Protein AF-A0AAW9IUN9-F1 (afdb_monomer_lite)

Foldseek 3Di:
DVVLLVVLLVCLVVVNNVVVDVVVDCVCCPDPSVLSSVLSNQQVVQVVVPVVVRNVVRSCVSVVVCCVCVVVVVVVVVVVVVVCVVVVVD

pLDDT: mean 89.52, std 7.29, range [56.91, 97.25]

Radius of gyration: 17.23 Å; chains: 1; bounding box: 34×25×50 Å

Secondary structure (DSSP, 8-state):
-HHHHHHHHHHHHTT-HHHHHHHHTHHHHSSHHHHHHHHHHHHHHGGGGIIIIIIIHHHHHHHHHHHHHHHHHHHHHHHHHHHHHHTT--

InterPro domains:
  IPR005562 SpoVA [PF03862] (2-80)
  IPR005562 SpoVA [PTHR38450] (2-85)

Structure (mmCIF, N/CA/C/O backbone):
data_AF-A0AAW9IUN9-F1
#
_entry.id   AF-A0AAW9IUN9-F1
#
loop_
_atom_site.group_PDB
_atom_site.id
_atom_site.type_symbol
_atom_site.label_atom_id
_atom_site.label_alt_id
_atom_site.label_comp_id
_atom_site.label_asym_id
_atom_site.label_entity_id
_atom_site.label_seq_id
_atom_site.pdbx_PDB_ins_code
_atom_site.Cartn_x
_atom_site.Cartn_y
_atom_site.Cartn_z
_atom_site.occupancy
_atom_site.B_iso_or_equiv
_atom_site.auth_seq_id
_atom_site.auth_comp_id
_atom_site.auth_asym_id
_atom_site.auth_atom_id
_atom_site.pdbx_PDB_model_num
ATOM 1 N N . SER A 1 1 ? -3.123 -12.875 -3.049 1.00 79.56 1 SER A N 1
ATOM 2 C CA . SER A 1 1 ? -3.248 -11.447 -2.680 1.00 79.56 1 SER A CA 1
ATOM 3 C C . SER A 1 1 ? -4.168 -11.201 -1.492 1.00 79.56 1 SER A C 1
ATOM 5 O O . SER A 1 1 ? -3.738 -10.538 -0.562 1.00 79.56 1 SER A O 1
ATOM 7 N N . VAL A 1 2 ? -5.388 -11.754 -1.461 1.00 89.62 2 VAL A N 1
ATOM 8 C CA . VAL A 1 2 ? -6.355 -11.521 -0.361 1.00 89.62 2 VAL A CA 1
ATOM 9 C C . VAL A 1 2 ? -5.811 -11.907 1.021 1.00 89.62 2 VAL A C 1
ATOM 11 O O . VAL A 1 2 ? -5.955 -11.143 1.964 1.00 89.62 2 VAL A O 1
ATOM 14 N N . VAL A 1 3 ? -5.110 -13.040 1.128 1.00 91.38 3 VAL A N 1
ATOM 15 C CA . VAL A 1 3 ? -4.499 -13.502 2.390 1.00 91.38 3 VAL A CA 1
ATOM 16 C C . VAL A 1 3 ? -3.491 -12.486 2.949 1.00 91.38 3 VAL A C 1
ATOM 18 O O . VAL A 1 3 ? -3.497 -12.202 4.140 1.00 91.38 3 VAL A O 1
ATOM 21 N N . LEU A 1 4 ? -2.670 -11.882 2.084 1.00 88.81 4 LEU A N 1
ATOM 22 C CA . LEU A 1 4 ? -1.690 -10.863 2.477 1.00 88.81 4 LEU A CA 1
ATOM 23 C C . LEU A 1 4 ? -2.368 -9.573 2.952 1.00 88.81 4 LEU A C 1
ATOM 25 O O . LEU A 1 4 ? -1.945 -8.996 3.946 1.00 88.81 4 LEU A O 1
ATOM 29 N N . ILE A 1 5 ? -3.436 -9.147 2.269 1.00 92.00 5 ILE A N 1
ATOM 30 C CA . ILE A 1 5 ? -4.242 -7.985 2.674 1.00 92.00 5 ILE A CA 1
ATOM 31 C C . ILE A 1 5 ? -4.881 -8.231 4.042 1.00 92.00 5 ILE A C 1
ATOM 33 O O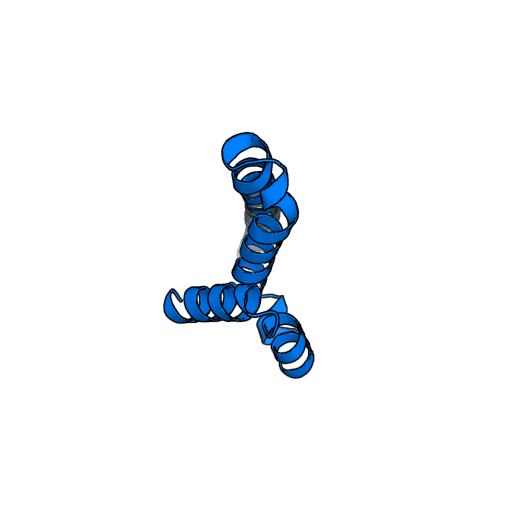 . ILE A 1 5 ? -4.848 -7.353 4.899 1.00 92.00 5 ILE A O 1
ATOM 37 N N . PHE A 1 6 ? -5.425 -9.431 4.253 1.00 92.88 6 PHE A N 1
ATOM 38 C CA . PHE A 1 6 ? -6.039 -9.811 5.519 1.00 92.88 6 PHE A CA 1
ATOM 39 C C . PHE A 1 6 ? -5.035 -9.763 6.673 1.00 92.88 6 PHE A C 1
ATOM 41 O O . PHE A 1 6 ? -5.302 -9.110 7.677 1.00 92.88 6 PHE A O 1
ATOM 48 N N . PHE A 1 7 ? -3.865 -10.395 6.524 1.00 92.00 7 PHE A N 1
ATOM 49 C CA . PHE A 1 7 ? -2.837 -10.364 7.566 1.00 92.00 7 PHE A CA 1
ATOM 50 C C . PHE A 1 7 ? -2.276 -8.965 7.798 1.00 92.00 7 PHE A C 1
ATOM 52 O O . PHE A 1 7 ? -2.033 -8.612 8.946 1.00 92.00 7 PHE A O 1
ATOM 59 N N . ALA A 1 8 ? -2.118 -8.161 6.743 1.00 91.00 8 ALA A N 1
ATOM 60 C CA . ALA A 1 8 ? -1.717 -6.770 6.890 1.00 91.00 8 ALA A CA 1
ATOM 61 C C . ALA A 1 8 ? -2.721 -6.015 7.768 1.00 91.00 8 ALA A C 1
ATOM 63 O O . ALA A 1 8 ? -2.350 -5.568 8.844 1.00 91.00 8 ALA A O 1
ATOM 64 N N . ALA A 1 9 ? -4.002 -5.993 7.387 1.00 92.56 9 ALA A N 1
ATOM 65 C CA . ALA A 1 9 ? -5.043 -5.302 8.145 1.00 92.56 9 ALA A CA 1
ATOM 66 C C . ALA A 1 9 ? -5.208 -5.840 9.581 1.00 92.56 9 ALA A C 1
ATOM 68 O O . ALA A 1 9 ? -5.415 -5.060 10.511 1.00 92.56 9 ALA A O 1
ATOM 69 N N . LEU A 1 10 ? -5.084 -7.159 9.781 1.00 94.19 10 LEU A N 1
ATOM 70 C CA . LEU A 1 10 ? -5.138 -7.782 11.105 1.00 94.19 10 LEU A CA 1
ATOM 71 C C . LEU A 1 10 ? -3.978 -7.309 11.988 1.00 94.19 10 LEU A C 1
ATOM 73 O O . LEU A 1 10 ? -4.200 -6.862 13.110 1.00 94.19 10 LEU A O 1
ATOM 77 N N . PHE A 1 11 ? -2.746 -7.381 11.488 1.00 92.94 11 PHE A N 1
ATOM 78 C CA . PHE A 1 11 ? -1.563 -6.952 12.232 1.00 92.94 11 PHE A CA 1
ATOM 79 C C . PHE A 1 11 ? -1.517 -5.437 12.445 1.00 92.94 11 PHE A C 1
ATOM 81 O O . PHE A 1 11 ? -0.974 -4.997 13.459 1.00 92.94 11 PHE A O 1
ATOM 88 N N . THR A 1 12 ? -2.116 -4.646 11.550 1.00 93.69 12 THR A N 1
ATOM 89 C CA . THR A 1 12 ? -2.316 -3.204 11.743 1.00 93.69 12 THR A CA 1
ATOM 90 C C . THR A 1 12 ? -3.261 -2.947 12.908 1.00 93.69 12 THR A C 1
ATOM 92 O O . THR A 1 12 ? -2.931 -2.186 13.811 1.00 93.69 12 THR A O 1
ATOM 95 N N . GLY A 1 13 ? -4.405 -3.639 12.944 1.00 91.50 13 GLY A N 1
ATOM 96 C CA . GLY A 1 13 ? -5.359 -3.540 14.051 1.00 91.50 13 GLY A CA 1
ATOM 97 C C . GLY A 1 13 ? -4.793 -4.010 15.394 1.00 91.50 13 GLY A C 1
ATOM 98 O O . GLY A 1 13 ? -5.180 -3.490 16.436 1.00 91.50 13 GLY A O 1
ATOM 99 N N . LEU A 1 14 ? -3.854 -4.960 15.370 1.00 92.38 14 LEU A N 1
ATOM 100 C CA . LEU A 1 14 ? -3.126 -5.437 16.551 1.00 92.38 14 LEU A CA 1
ATOM 101 C C . LEU A 1 14 ? -1.919 -4.557 16.932 1.00 92.38 14 LEU A C 1
ATOM 103 O O . LEU A 1 14 ? -1.279 -4.830 17.943 1.00 92.38 14 LEU A O 1
ATOM 107 N N . GLY A 1 15 ? -1.586 -3.530 16.143 1.00 90.31 15 GLY A N 1
ATOM 108 C CA . GLY A 1 15 ? -0.474 -2.610 16.414 1.00 90.31 15 GLY A CA 1
ATOM 109 C C . GLY A 1 15 ? 0.928 -3.200 16.218 1.00 90.31 15 GLY A C 1
ATOM 110 O O . GLY A 1 15 ? 1.906 -2.605 16.655 1.00 90.31 15 GLY A O 1
ATOM 111 N N . ILE A 1 16 ? 1.052 -4.365 15.573 1.00 90.94 16 ILE A N 1
ATOM 112 C CA . ILE A 1 16 ? 2.343 -5.051 15.363 1.00 90.94 16 ILE A CA 1
ATOM 113 C C . ILE A 1 16 ? 2.855 -4.958 13.923 1.00 90.94 16 ILE A C 1
ATOM 115 O O . ILE A 1 16 ? 4.016 -5.284 13.667 1.00 90.94 16 ILE A O 1
ATOM 119 N N . TYR A 1 17 ? 2.021 -4.504 12.980 1.00 88.19 17 TYR A N 1
ATOM 120 C CA . TYR A 1 17 ? 2.405 -4.412 11.570 1.00 88.19 17 TYR A CA 1
ATOM 121 C C . TYR A 1 17 ? 3.623 -3.515 11.351 1.00 88.19 17 TYR A C 1
ATOM 123 O O . TYR A 1 17 ? 4.514 -3.900 10.602 1.00 88.19 17 TYR A O 1
ATOM 131 N N . ASP A 1 18 ? 3.708 -2.362 12.017 1.00 83.81 18 ASP A N 1
ATOM 132 C CA . ASP A 1 18 ? 4.805 -1.414 11.792 1.00 83.81 18 ASP A CA 1
ATOM 133 C C . ASP A 1 18 ? 6.162 -1.989 12.226 1.00 83.81 18 ASP A C 1
ATOM 135 O O . ASP A 1 18 ? 7.153 -1.838 11.512 1.00 83.81 18 ASP A O 1
ATOM 139 N N . HIS A 1 19 ? 6.202 -2.758 13.321 1.00 85.69 19 HIS A N 1
ATOM 140 C CA . HIS A 1 19 ? 7.406 -3.471 13.762 1.00 85.69 19 HIS A CA 1
ATOM 141 C C . HIS A 1 19 ? 7.813 -4.584 12.790 1.00 85.69 19 HIS A C 1
ATOM 143 O O . HIS A 1 19 ? 8.988 -4.710 12.436 1.00 85.69 19 HIS A O 1
ATOM 149 N N . LEU A 1 20 ? 6.839 -5.368 12.314 1.00 85.19 20 LEU A N 1
ATOM 150 C CA . LEU A 1 20 ? 7.073 -6.394 11.296 1.00 85.19 20 LEU A CA 1
ATOM 151 C C . LEU A 1 20 ? 7.550 -5.768 9.984 1.00 85.19 20 LEU A C 1
ATOM 153 O O . LEU A 1 20 ? 8.456 -6.291 9.339 1.00 85.19 20 LEU A O 1
ATOM 157 N N . SER A 1 21 ? 6.970 -4.629 9.608 1.00 83.94 21 SER A N 1
ATOM 158 C CA . SER A 1 21 ? 7.304 -3.927 8.378 1.00 83.94 21 SER A CA 1
ATOM 159 C C . SER A 1 21 ? 8.679 -3.273 8.443 1.00 83.94 21 SER A C 1
ATOM 161 O O . SER A 1 21 ? 9.386 -3.226 7.440 1.00 83.94 21 SER A O 1
ATOM 163 N N . GLN A 1 22 ? 9.093 -2.793 9.613 1.00 84.75 22 GLN A N 1
ATOM 164 C CA . GLN A 1 22 ? 10.430 -2.245 9.810 1.00 84.75 22 GLN A CA 1
ATOM 165 C C . GLN A 1 22 ? 11.509 -3.330 9.691 1.00 84.75 22 GLN A C 1
ATOM 167 O O . GLN A 1 22 ? 12.579 -3.067 9.147 1.00 84.75 22 GLN A O 1
ATOM 172 N N . TRP A 1 23 ? 11.212 -4.555 10.134 1.00 85.62 23 TRP A N 1
ATOM 173 C CA . TRP A 1 23 ? 12.102 -5.707 9.971 1.00 85.62 23 TRP A CA 1
ATOM 174 C C . TRP A 1 23 ? 12.110 -6.259 8.534 1.00 85.62 23 TRP A C 1
ATOM 176 O O . TRP A 1 23 ? 13.171 -6.573 8.000 1.00 85.62 23 TRP A O 1
ATOM 186 N N . ALA A 1 24 ? 10.945 -6.339 7.883 1.00 83.50 24 ALA A N 1
ATOM 187 C CA . ALA A 1 24 ? 10.802 -6.843 6.513 1.00 83.50 24 ALA A CA 1
ATOM 188 C C . ALA A 1 24 ? 11.228 -5.833 5.421 1.00 83.50 24 ALA A C 1
ATOM 190 O O . ALA A 1 24 ? 11.460 -6.217 4.271 1.00 83.50 24 ALA A O 1
ATOM 191 N N . GLY A 1 25 ? 11.360 -4.549 5.762 1.00 80.00 25 GLY A N 1
ATOM 192 C CA . GLY A 1 25 ? 11.875 -3.498 4.884 1.00 80.00 25 GLY A CA 1
ATOM 193 C C . GLY A 1 25 ? 10.900 -3.055 3.782 1.00 80.00 25 GLY A C 1
ATOM 194 O O . GLY A 1 25 ? 9.679 -3.138 3.911 1.00 80.00 25 GLY A O 1
ATOM 195 N N . CYS A 1 26 ? 11.431 -2.565 2.652 1.00 71.75 26 CYS A N 1
ATOM 196 C CA . CYS A 1 26 ? 10.610 -2.040 1.543 1.00 71.75 26 CYS A CA 1
ATOM 197 C C . CYS A 1 26 ? 9.613 -3.065 0.968 1.00 71.75 26 CYS A C 1
ATOM 199 O O . CYS A 1 26 ? 8.596 -2.676 0.396 1.00 71.75 26 CYS A O 1
ATOM 201 N N . GLY A 1 27 ? 9.873 -4.366 1.137 1.00 72.69 27 GLY A N 1
ATOM 202 C CA . GLY A 1 27 ? 9.019 -5.443 0.635 1.00 72.69 27 GLY A CA 1
ATOM 203 C C . GLY A 1 27 ? 7.668 -5.575 1.342 1.00 72.69 27 GLY A C 1
ATOM 204 O O . GLY A 1 27 ? 6.755 -6.144 0.762 1.00 72.69 27 GLY A O 1
ATOM 205 N N . SER A 1 28 ? 7.497 -5.044 2.553 1.00 71.25 28 SER A N 1
ATOM 206 C CA . SER A 1 28 ? 6.199 -4.989 3.249 1.00 71.25 28 SER A CA 1
ATOM 207 C C . SER A 1 28 ? 5.554 -3.605 3.176 1.00 71.25 28 SER A C 1
ATOM 209 O O . SER A 1 28 ? 4.328 -3.501 3.220 1.00 71.25 28 SER A O 1
ATOM 211 N N . ALA A 1 29 ? 6.364 -2.551 3.036 1.00 68.44 29 ALA A N 1
ATOM 212 C CA . ALA A 1 29 ? 5.913 -1.161 3.015 1.00 68.44 29 ALA A CA 1
ATOM 213 C C . ALA A 1 29 ? 5.407 -0.687 1.639 1.00 68.44 29 ALA A C 1
ATOM 215 O O . ALA A 1 29 ? 4.494 0.130 1.575 1.00 68.44 29 ALA A O 1
ATOM 216 N N . VAL A 1 30 ? 5.984 -1.186 0.541 1.00 72.06 30 VAL A N 1
ATOM 217 C CA . VAL A 1 30 ? 5.692 -0.715 -0.828 1.00 72.06 30 VAL A CA 1
ATOM 218 C C . VAL A 1 30 ? 4.571 -1.489 -1.554 1.00 72.06 30 VAL A C 1
ATOM 220 O O . VAL A 1 30 ? 3.812 -0.856 -2.288 1.00 72.06 30 VAL A O 1
ATOM 223 N N . PRO A 1 31 ? 4.413 -2.822 -1.414 1.00 81.81 31 PRO A N 1
ATOM 224 C CA . PRO A 1 31 ? 3.373 -3.554 -2.142 1.00 81.81 31 PRO A CA 1
ATOM 225 C C . PRO A 1 31 ? 1.991 -3.482 -1.462 1.00 81.81 31 PRO A C 1
ATOM 227 O O . PRO A 1 31 ? 1.767 -2.737 -0.513 1.00 81.81 31 PRO A O 1
ATOM 230 N N . ILE A 1 32 ? 1.038 -4.280 -1.962 1.00 86.25 32 ILE A N 1
ATOM 231 C CA . ILE A 1 32 ? -0.393 -4.300 -1.587 1.00 86.25 32 ILE A CA 1
ATOM 232 C C . ILE A 1 32 ? -0.624 -4.390 -0.059 1.00 86.25 32 ILE A C 1
ATOM 234 O O . ILE A 1 32 ? -1.632 -3.900 0.445 1.00 86.25 32 ILE A O 1
ATOM 238 N N . THR A 1 33 ? 0.309 -4.983 0.690 1.00 90.50 33 THR A N 1
ATOM 239 C CA . THR A 1 33 ? 0.284 -5.053 2.161 1.00 90.50 33 THR A CA 1
ATOM 240 C C . THR A 1 33 ? 0.465 -3.689 2.822 1.00 90.50 33 THR A C 1
ATOM 242 O O . THR A 1 33 ? -0.267 -3.368 3.751 1.00 90.50 33 THR A O 1
ATOM 245 N N . GLY A 1 34 ? 1.379 -2.857 2.313 1.00 89.00 34 GLY A N 1
ATOM 246 C CA . GLY A 1 34 ? 1.592 -1.495 2.802 1.00 89.00 34 GLY A CA 1
ATOM 247 C C . GLY A 1 34 ? 0.373 -0.616 2.548 1.00 89.00 34 GLY A C 1
ATOM 248 O O . GLY A 1 34 ? -0.067 0.099 3.443 1.00 89.00 34 GLY A O 1
ATOM 249 N N . PHE A 1 35 ? -0.255 -0.768 1.377 1.00 90.62 35 PHE A N 1
ATOM 250 C CA . PHE A 1 35 ? -1.533 -0.114 1.091 1.00 90.62 35 PHE A CA 1
ATOM 251 C C . PHE A 1 35 ? -2.637 -0.550 2.066 1.00 90.62 35 PHE A C 1
ATOM 253 O O . PHE A 1 35 ? -3.341 0.295 2.616 1.00 90.62 35 PHE A O 1
ATOM 260 N N . ALA A 1 36 ? -2.765 -1.855 2.325 1.00 92.12 36 ALA A N 1
ATOM 261 C CA . ALA A 1 36 ? -3.731 -2.375 3.291 1.00 92.12 36 ALA A CA 1
ATOM 262 C C . ALA A 1 36 ? -3.483 -1.839 4.713 1.00 92.12 36 ALA A C 1
ATOM 264 O O . ALA A 1 36 ? -4.444 -1.454 5.378 1.00 92.12 36 ALA A O 1
ATOM 265 N N . ASN A 1 37 ? -2.218 -1.742 5.143 1.00 93.06 37 ASN A N 1
ATOM 266 C CA . ASN A 1 37 ? -1.843 -1.122 6.415 1.00 93.06 37 ASN A CA 1
ATOM 267 C C . ASN A 1 37 ? -2.278 0.342 6.469 1.00 93.06 37 ASN A C 1
ATOM 269 O O . ASN A 1 37 ? -2.988 0.720 7.386 1.00 93.06 37 ASN A O 1
ATOM 273 N N . SER A 1 38 ? -1.945 1.160 5.467 1.00 91.62 38 SER A N 1
ATOM 274 C CA . SER A 1 38 ? -2.312 2.582 5.481 1.00 91.62 38 SER A CA 1
ATOM 275 C C . SER A 1 38 ? -3.828 2.810 5.504 1.00 91.62 38 SER A C 1
ATOM 277 O O . SER A 1 38 ? -4.299 3.724 6.178 1.00 91.62 38 SER A O 1
ATOM 279 N N . ILE A 1 39 ? -4.603 1.972 4.809 1.00 94.38 39 ILE A N 1
ATOM 280 C CA . ILE A 1 39 ? -6.071 2.028 4.834 1.00 94.38 39 ILE A CA 1
ATOM 281 C C . ILE A 1 39 ? -6.616 1.617 6.211 1.00 94.38 39 ILE A C 1
ATOM 283 O O . ILE A 1 39 ? -7.488 2.300 6.752 1.00 94.38 39 ILE A O 1
ATOM 287 N N . ALA A 1 40 ? -6.093 0.537 6.797 1.00 94.12 40 ALA A N 1
ATOM 288 C CA . ALA A 1 40 ? -6.485 0.084 8.128 1.00 94.12 40 ALA A CA 1
ATOM 289 C C . ALA A 1 40 ? -6.097 1.105 9.215 1.00 94.12 40 ALA A C 1
ATOM 291 O O . ALA A 1 40 ? -6.942 1.455 10.038 1.00 94.12 40 ALA A O 1
ATOM 292 N N . SER A 1 41 ? -4.889 1.669 9.174 1.00 93.12 41 SER A N 1
ATOM 293 C CA . SER A 1 41 ? -4.440 2.720 10.095 1.00 93.12 41 SER A CA 1
ATOM 294 C C . SER A 1 41 ? -5.321 3.963 10.002 1.00 93.12 41 SER A C 1
ATOM 296 O O . SER A 1 41 ? -5.808 4.431 11.027 1.00 93.12 41 SER A O 1
ATOM 298 N N . ALA A 1 42 ? -5.636 4.435 8.787 1.00 93.38 42 ALA A N 1
ATOM 299 C CA . ALA A 1 42 ? -6.539 5.573 8.595 1.00 93.38 42 ALA A CA 1
ATOM 300 C C . ALA A 1 42 ? -7.935 5.307 9.185 1.00 93.38 42 ALA A C 1
ATOM 302 O O . ALA A 1 42 ? -8.523 6.191 9.807 1.00 93.38 42 ALA A O 1
ATOM 303 N N . SER A 1 43 ? -8.441 4.076 9.041 1.00 94.00 43 SER A N 1
ATOM 304 C CA . SER A 1 43 ? -9.735 3.676 9.603 1.00 94.00 43 SER A CA 1
ATOM 305 C C . SER A 1 43 ? -9.755 3.645 11.135 1.00 94.00 43 SER A C 1
ATOM 307 O O . SER A 1 43 ? -10.790 3.925 11.737 1.00 94.00 43 SER A O 1
ATOM 309 N N . ILE A 1 44 ? -8.624 3.321 11.769 1.00 94.31 44 ILE A N 1
ATOM 310 C CA . ILE A 1 44 ? -8.482 3.280 13.228 1.00 94.31 44 ILE A CA 1
ATOM 311 C C . ILE A 1 44 ? -8.311 4.699 13.776 1.00 94.31 44 ILE A C 1
ATOM 313 O O . ILE A 1 44 ? -8.999 5.074 14.723 1.00 94.31 44 ILE A O 1
ATOM 317 N N . GLU A 1 45 ? -7.439 5.491 13.153 1.00 93.62 45 GLU A N 1
ATOM 318 C CA . GLU A 1 45 ? -7.100 6.854 13.571 1.00 93.62 45 GLU A CA 1
ATOM 319 C C . GLU A 1 45 ? -8.302 7.801 13.476 1.00 93.62 45 GLU A C 1
ATOM 321 O O . GLU A 1 45 ? -8.599 8.524 14.423 1.00 93.62 45 GLU A O 1
ATOM 326 N N . HIS A 1 46 ? -9.068 7.722 12.384 1.00 93.44 46 HIS A N 1
ATOM 327 C CA . HIS A 1 46 ? -10.204 8.617 12.128 1.00 93.44 46 HIS A CA 1
ATOM 328 C C . HIS A 1 46 ? -11.543 7.994 12.560 1.00 93.44 46 HIS A C 1
ATOM 330 O O . HIS A 1 46 ? -12.618 8.433 12.147 1.00 93.44 46 HIS A O 1
ATOM 336 N N . LYS A 1 47 ? -11.518 6.955 13.407 1.00 92.50 47 LYS A N 1
ATOM 337 C CA . LYS A 1 47 ? -12.736 6.310 13.928 1.00 92.50 47 LYS A CA 1
ATOM 338 C C . LYS A 1 47 ? -13.574 7.258 14.791 1.00 92.50 47 LYS A C 1
ATOM 340 O O . LYS A 1 47 ? -14.801 7.167 14.781 1.00 92.50 47 LYS A O 1
ATOM 345 N N . SER A 1 48 ? -12.924 8.153 15.536 1.00 93.00 48 SER A N 1
ATOM 346 C CA . SER A 1 48 ? -13.571 9.156 16.399 1.00 93.00 48 SER A CA 1
ATOM 347 C C . SER A 1 48 ? -14.390 10.184 15.611 1.00 93.00 48 SER A C 1
ATOM 349 O O . SER A 1 48 ? -15.362 10.720 16.135 1.00 93.00 48 SER A O 1
ATOM 351 N N . GLU A 1 49 ? -14.052 10.405 14.342 1.00 91.94 49 GLU A N 1
ATOM 352 C CA . GLU A 1 49 ? -14.746 11.311 13.417 1.00 91.94 49 GLU A CA 1
ATOM 353 C C . GLU A 1 49 ? -16.004 10.673 12.781 1.00 91.94 49 GLU A C 1
ATOM 355 O O . GLU A 1 49 ? -16.707 11.294 11.979 1.00 91.94 49 GLU A O 1
ATOM 360 N N . GLY A 1 50 ? -16.319 9.424 13.144 1.00 93.88 50 GLY A N 1
ATOM 361 C CA . GLY A 1 50 ? -17.482 8.683 12.663 1.00 93.88 50 GLY A CA 1
ATOM 362 C C . GLY A 1 50 ? -17.239 7.924 11.354 1.00 93.88 50 GLY A C 1
ATOM 363 O O . GLY A 1 50 ? -16.223 8.073 10.679 1.00 93.88 50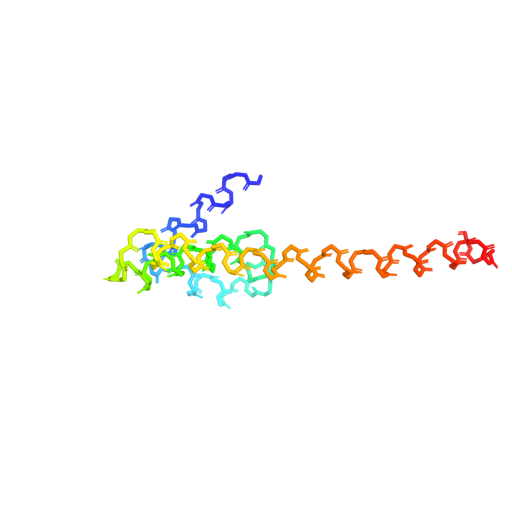 GLY A O 1
ATOM 364 N N . PHE A 1 51 ? -18.192 7.067 10.981 1.00 91.81 51 PHE A N 1
ATOM 365 C CA . PHE A 1 51 ? -17.992 6.112 9.882 1.00 91.81 51 PHE A CA 1
ATOM 366 C C . PHE A 1 51 ? -17.963 6.744 8.487 1.00 91.81 51 PHE A C 1
ATOM 368 O O . PHE A 1 51 ? -17.228 6.274 7.625 1.00 91.81 51 PHE A O 1
ATOM 375 N N . VAL A 1 52 ? -18.763 7.785 8.249 1.00 91.06 52 VAL A N 1
ATOM 376 C CA . VAL A 1 52 ? -18.911 8.378 6.910 1.00 91.06 52 VAL A CA 1
ATOM 377 C C . VAL A 1 52 ? -17.862 9.461 6.674 1.00 91.06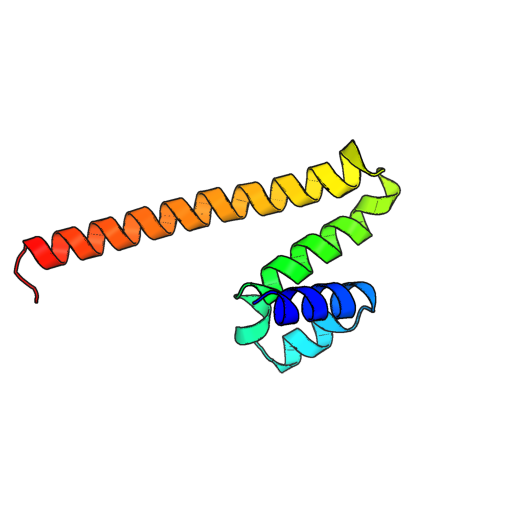 52 VAL A C 1
ATOM 379 O O . VAL A 1 52 ? -17.087 9.370 5.726 1.00 91.06 52 VAL A O 1
ATOM 382 N N . LEU A 1 53 ? -17.821 10.468 7.549 1.00 89.38 53 LEU A N 1
ATOM 383 C CA . LEU A 1 53 ? -16.931 11.621 7.396 1.00 89.38 53 LEU A CA 1
ATOM 384 C C . LEU A 1 53 ? -15.487 11.293 7.799 1.00 89.38 53 LEU A C 1
ATOM 386 O O . LEU A 1 53 ? -14.567 11.702 7.099 1.00 89.38 53 LEU A O 1
ATOM 390 N N . GLY A 1 54 ? -15.304 10.501 8.859 1.00 93.06 54 GLY A N 1
ATOM 391 C CA . GLY A 1 54 ? -13.997 10.056 9.338 1.00 93.06 54 GLY A CA 1
ATOM 392 C C . GLY A 1 54 ? -13.439 8.875 8.557 1.00 93.06 54 GLY A C 1
ATOM 393 O O . GLY A 1 54 ? -12.571 9.023 7.699 1.00 93.06 54 GLY A O 1
ATOM 394 N N . VAL A 1 55 ? -13.952 7.678 8.847 1.00 94.50 55 VAL A N 1
ATOM 395 C CA . VAL A 1 55 ? -13.399 6.410 8.346 1.00 94.50 55 VAL A CA 1
ATOM 396 C C . VAL A 1 55 ? -13.472 6.319 6.820 1.00 94.50 55 VAL A C 1
ATOM 398 O O . VAL A 1 55 ? -12.440 6.242 6.154 1.00 94.50 55 VAL A O 1
ATOM 401 N N . ALA A 1 56 ? -14.676 6.356 6.242 1.00 93.38 56 ALA A N 1
ATOM 402 C CA . ALA A 1 56 ? -14.852 6.181 4.802 1.00 93.38 56 ALA A CA 1
ATOM 403 C C . ALA A 1 56 ? -14.218 7.328 4.001 1.00 93.38 56 ALA A C 1
ATOM 405 O O . ALA A 1 56 ? -13.534 7.070 3.009 1.00 93.38 56 ALA A O 1
ATOM 406 N N . GLY A 1 57 ? -14.391 8.575 4.450 1.00 94.25 57 GLY A N 1
ATOM 407 C CA . GLY A 1 57 ? -13.798 9.754 3.817 1.00 94.25 57 GLY A CA 1
ATOM 408 C C . GLY A 1 57 ? -12.274 9.670 3.716 1.00 94.25 57 GLY A C 1
ATOM 409 O O . GLY A 1 57 ? -11.712 9.831 2.628 1.00 94.25 57 GLY A O 1
ATOM 410 N N . ASN A 1 58 ? -11.594 9.341 4.817 1.00 94.00 58 ASN A N 1
ATOM 411 C CA . ASN A 1 58 ? -10.133 9.266 4.831 1.00 94.00 58 ASN A CA 1
ATOM 412 C C . ASN A 1 58 ? -9.588 8.043 4.087 1.00 94.00 58 ASN A C 1
ATOM 414 O O . ASN A 1 58 ? -8.616 8.178 3.338 1.00 94.00 58 ASN A O 1
ATOM 418 N N . MET A 1 59 ? -10.239 6.880 4.201 1.00 94.00 59 MET A N 1
ATOM 419 C CA . MET A 1 59 ? -9.886 5.701 3.400 1.00 94.00 59 MET A CA 1
ATOM 420 C C . MET A 1 59 ? -10.000 5.996 1.896 1.00 94.00 59 MET A C 1
ATOM 422 O O . MET A 1 59 ? -9.102 5.649 1.127 1.00 94.00 59 MET A O 1
ATOM 426 N N . PHE A 1 60 ? -11.071 6.675 1.469 1.00 93.75 60 PHE A N 1
ATOM 427 C CA . PHE A 1 60 ? -11.293 7.009 0.062 1.00 93.75 60 PHE A CA 1
ATOM 428 C C . PHE A 1 60 ? -10.308 8.062 -0.450 1.00 93.75 60 PHE A C 1
ATOM 430 O O . PHE A 1 60 ? -9.792 7.927 -1.558 1.00 93.75 60 PHE A O 1
ATOM 437 N N . ARG A 1 61 ? -9.985 9.078 0.360 1.00 92.75 61 ARG A N 1
ATOM 438 C CA . ARG A 1 61 ? -8.968 10.085 0.022 1.00 92.75 61 ARG A CA 1
ATOM 439 C C . ARG A 1 61 ? -7.611 9.435 -0.247 1.00 92.75 61 ARG A C 1
ATOM 441 O O . ARG A 1 61 ? -6.961 9.758 -1.242 1.00 92.75 61 ARG A O 1
ATOM 448 N N . LEU A 1 62 ? -7.205 8.504 0.616 1.00 91.56 62 LEU A N 1
ATOM 449 C CA . LEU A 1 6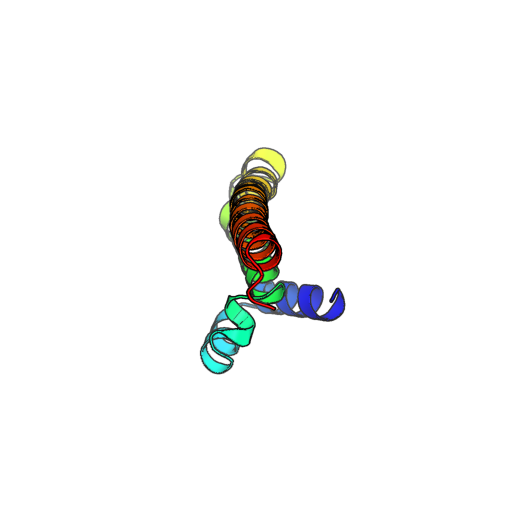2 ? -5.936 7.790 0.483 1.00 91.56 62 LEU A CA 1
ATOM 450 C C . LEU A 1 62 ? -5.927 6.881 -0.758 1.00 91.56 62 LEU A C 1
ATOM 452 O O . LEU A 1 62 ? -4.993 6.928 -1.560 1.00 91.56 62 LEU A O 1
ATOM 456 N N . ALA A 1 63 ? -6.994 6.098 -0.952 1.00 92.19 63 ALA A N 1
ATOM 457 C CA . ALA A 1 63 ? -7.149 5.217 -2.108 1.00 92.19 63 ALA A CA 1
ATOM 458 C C . ALA A 1 63 ? -7.194 5.997 -3.432 1.00 92.19 63 ALA A C 1
ATOM 460 O O . ALA A 1 63 ? -6.536 5.615 -4.399 1.00 92.19 63 ALA A O 1
ATOM 461 N N . GLY A 1 64 ? -7.921 7.116 -3.463 1.00 93.00 64 GLY A N 1
ATOM 462 C CA . GLY A 1 64 ? -8.051 7.978 -4.632 1.00 93.00 64 GLY A CA 1
ATOM 463 C C . GLY A 1 64 ? -6.707 8.538 -5.090 1.00 93.00 64 GLY A C 1
ATOM 464 O O . GLY A 1 64 ? -6.376 8.435 -6.270 1.00 93.00 64 GLY A O 1
ATOM 465 N N . ALA A 1 65 ? -5.894 9.052 -4.161 1.00 91.69 65 ALA A N 1
ATOM 466 C CA . ALA A 1 65 ? -4.554 9.540 -4.485 1.00 91.69 65 ALA A CA 1
ATOM 467 C C . ALA A 1 65 ? -3.688 8.438 -5.120 1.00 91.69 65 ALA A C 1
ATOM 469 O O . ALA A 1 65 ? -3.072 8.650 -6.164 1.00 91.69 65 ALA A O 1
ATOM 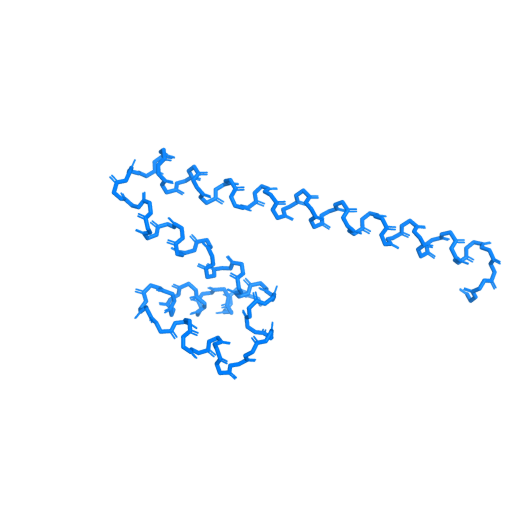470 N N . ILE A 1 66 ? -3.687 7.240 -4.532 1.00 89.88 66 ILE A N 1
ATOM 471 C CA . ILE A 1 66 ? -2.871 6.114 -5.008 1.00 89.88 66 ILE A CA 1
ATOM 472 C C . ILE A 1 66 ? -3.304 5.649 -6.398 1.00 89.88 66 ILE A C 1
ATOM 474 O O . ILE A 1 66 ? -2.448 5.386 -7.241 1.00 89.88 66 ILE A O 1
ATOM 478 N N . ILE A 1 67 ? -4.609 5.596 -6.672 1.00 91.88 67 ILE A N 1
ATOM 479 C CA . ILE A 1 67 ? -5.117 5.235 -8.000 1.00 91.88 67 ILE A CA 1
ATOM 480 C C . ILE A 1 67 ? -4.675 6.269 -9.039 1.00 91.88 67 ILE A C 1
ATOM 482 O O . ILE A 1 67 ? -4.161 5.885 -10.087 1.00 91.88 67 ILE A O 1
ATOM 486 N N . VAL A 1 68 ? -4.815 7.567 -8.753 1.00 94.50 68 VAL A N 1
ATOM 487 C CA . VAL A 1 68 ? -4.442 8.629 -9.702 1.00 94.50 68 VAL A CA 1
ATOM 488 C C . VAL A 1 68 ? -2.951 8.570 -10.035 1.00 94.50 68 VAL A C 1
ATOM 490 O O . VAL A 1 68 ? -2.590 8.473 -11.208 1.00 94.50 68 VAL A O 1
ATOM 493 N N . TYR A 1 69 ? -2.078 8.564 -9.026 1.00 91.50 69 TYR A N 1
ATOM 494 C CA . TYR A 1 69 ? -0.631 8.536 -9.259 1.00 91.50 69 TYR A CA 1
ATOM 495 C C . TYR A 1 69 ? -0.144 7.188 -9.806 1.00 91.50 69 TYR A C 1
ATOM 497 O O . TYR A 1 69 ? 0.755 7.151 -10.649 1.00 91.50 69 TYR A O 1
ATOM 505 N N . GLY A 1 70 ? -0.750 6.079 -9.380 1.00 90.94 70 GLY A N 1
ATOM 506 C CA . GLY A 1 70 ? -0.424 4.740 -9.867 1.00 90.94 70 GLY A CA 1
ATOM 507 C C . GLY A 1 70 ? -0.770 4.565 -11.345 1.00 90.94 70 GLY A C 1
ATOM 508 O O . GLY A 1 70 ? 0.070 4.134 -12.131 1.00 90.94 70 GLY A O 1
ATOM 509 N N . VAL A 1 71 ? -1.975 4.969 -11.752 1.00 94.62 71 VAL A N 1
ATOM 510 C CA . VAL A 1 71 ? -2.405 4.887 -13.155 1.00 94.62 71 VAL A CA 1
ATOM 511 C C . VAL A 1 71 ? -1.622 5.872 -14.020 1.00 94.62 71 VAL A C 1
ATOM 513 O O . VAL A 1 71 ? -1.167 5.502 -15.102 1.00 94.62 71 VAL A O 1
ATOM 516 N N . PHE A 1 72 ? -1.407 7.101 -13.547 1.00 96.19 72 PHE A N 1
ATOM 517 C CA . PHE A 1 72 ? -0.656 8.101 -14.303 1.00 96.19 72 PHE A CA 1
ATOM 518 C C . PHE A 1 72 ? 0.811 7.699 -14.508 1.00 96.19 72 PHE A C 1
ATOM 520 O O . PHE A 1 72 ? 1.318 7.772 -15.627 1.00 96.19 72 PHE A O 1
ATOM 527 N N . SER A 1 73 ? 1.493 7.210 -13.467 1.00 94.69 73 SER A N 1
ATOM 528 C CA . SER A 1 73 ? 2.872 6.719 -13.601 1.00 94.69 73 SER A CA 1
ATOM 529 C C . SER A 1 73 ? 2.959 5.507 -14.534 1.00 94.69 73 SER A C 1
ATOM 531 O O . SER A 1 73 ? 3.839 5.464 -15.396 1.00 94.69 73 SER A O 1
ATOM 533 N N . ALA A 1 74 ? 2.009 4.569 -14.442 1.00 94.75 74 ALA A N 1
ATOM 534 C CA . ALA A 1 74 ? 1.921 3.435 -15.356 1.00 94.75 74 ALA A CA 1
ATOM 535 C C . ALA A 1 74 ? 1.723 3.887 -16.811 1.00 94.75 74 ALA A C 1
ATOM 537 O O . ALA A 1 74 ? 2.384 3.361 -17.705 1.00 94.75 74 ALA A O 1
ATOM 538 N N . PHE A 1 75 ? 0.875 4.892 -17.050 1.00 96.31 75 PHE A N 1
ATOM 539 C CA . PHE A 1 75 ? 0.674 5.487 -18.371 1.00 96.31 75 PHE A CA 1
ATOM 540 C C . PHE A 1 75 ? 1.964 6.102 -18.930 1.00 96.31 75 PHE A C 1
ATOM 542 O O . PHE A 1 75 ? 2.324 5.821 -20.075 1.00 96.31 75 PHE A O 1
ATOM 549 N N . VAL A 1 76 ? 2.696 6.886 -18.132 1.00 97.25 76 VAL A N 1
ATOM 550 C CA . VAL A 1 76 ? 3.969 7.499 -18.550 1.00 97.25 76 VAL A CA 1
ATOM 551 C C . VAL A 1 76 ? 4.999 6.426 -18.908 1.00 97.25 76 VAL A C 1
ATOM 553 O O . VAL A 1 76 ? 5.573 6.461 -19.996 1.00 97.25 76 VAL A O 1
ATOM 556 N N . VAL A 1 77 ? 5.197 5.432 -18.037 1.00 96.00 77 VAL A N 1
ATOM 557 C CA . VAL A 1 77 ? 6.155 4.338 -18.273 1.00 96.00 77 VAL A CA 1
ATOM 558 C C . VAL A 1 77 ? 5.762 3.511 -19.498 1.00 96.00 77 VAL A C 1
ATOM 560 O O . VAL A 1 77 ? 6.620 3.187 -20.320 1.00 96.00 77 VAL A O 1
ATOM 563 N N . ALA A 1 78 ? 4.475 3.192 -19.656 1.00 95.50 78 ALA A N 1
ATOM 564 C CA . ALA A 1 78 ? 3.973 2.460 -20.815 1.00 95.50 78 ALA A CA 1
ATOM 565 C C . ALA A 1 78 ? 4.188 3.244 -22.115 1.00 95.50 78 ALA A C 1
ATOM 567 O O . ALA A 1 78 ? 4.641 2.666 -23.101 1.00 95.50 78 ALA A O 1
ATOM 568 N N . THR A 1 79 ? 3.935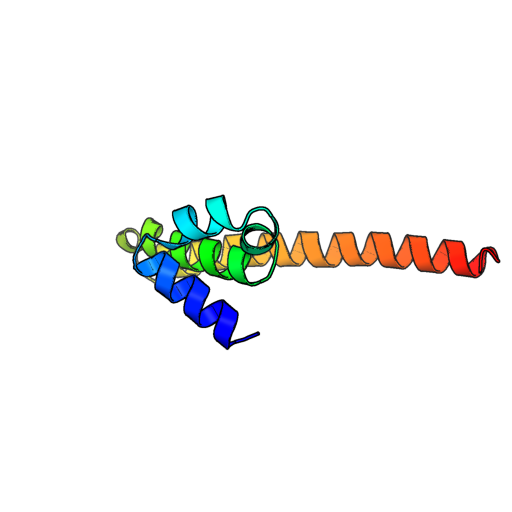 4.553 -22.097 1.00 96.00 79 THR A N 1
ATOM 569 C CA . THR A 1 79 ? 4.147 5.440 -23.246 1.00 96.00 79 THR A CA 1
ATOM 570 C C . THR A 1 79 ? 5.622 5.485 -23.632 1.00 96.00 79 THR A C 1
ATOM 572 O O . THR A 1 79 ? 5.955 5.243 -24.787 1.00 96.00 79 THR A O 1
ATOM 575 N N . ILE A 1 80 ? 6.523 5.700 -22.667 1.00 95.81 80 ILE A N 1
ATOM 576 C CA . ILE A 1 80 ? 7.974 5.693 -22.907 1.00 95.81 80 ILE A CA 1
ATOM 577 C C . ILE A 1 80 ? 8.411 4.351 -23.500 1.00 95.81 80 ILE A C 1
ATOM 579 O O . ILE A 1 80 ? 9.077 4.316 -24.534 1.00 95.81 80 ILE A O 1
ATOM 583 N N . LYS A 1 81 ? 8.000 3.237 -22.883 1.00 93.81 81 LYS A N 1
ATOM 584 C CA . LYS A 1 81 ? 8.338 1.888 -23.351 1.00 93.81 81 LYS A CA 1
ATOM 585 C C . LYS A 1 81 ? 7.839 1.641 -24.776 1.00 93.81 81 LYS A C 1
ATOM 587 O O . LYS A 1 81 ? 8.556 1.052 -25.581 1.00 93.81 81 LYS A O 1
ATOM 592 N N . MET A 1 82 ? 6.623 2.080 -25.090 1.00 93.56 82 MET A N 1
ATOM 593 C CA . MET A 1 82 ? 6.034 1.920 -26.417 1.00 93.56 82 MET A CA 1
ATOM 594 C C . MET A 1 82 ? 6.781 2.746 -27.467 1.00 93.56 82 MET A C 1
ATOM 596 O O . MET A 1 82 ? 7.078 2.220 -28.537 1.00 93.56 82 MET A O 1
ATOM 600 N N . THR A 1 83 ? 7.157 3.985 -27.149 1.00 92.69 83 THR A N 1
ATOM 601 C CA . THR A 1 83 ? 7.951 4.846 -28.037 1.00 92.69 83 THR A CA 1
ATOM 602 C C . THR A 1 83 ? 9.350 4.280 -28.283 1.00 92.69 83 THR A C 1
ATOM 604 O O . THR A 1 83 ? 9.790 4.234 -29.428 1.00 92.69 83 THR A O 1
ATOM 607 N N . ILE A 1 84 ? 10.032 3.782 -27.244 1.00 93.06 84 ILE A N 1
ATOM 608 C CA . ILE A 1 84 ? 11.351 3.135 -27.377 1.00 93.06 84 ILE A CA 1
ATOM 609 C C . ILE A 1 84 ? 11.265 1.915 -28.303 1.00 93.06 84 ILE A C 1
ATOM 611 O O . ILE A 1 84 ? 12.084 1.775 -29.210 1.00 93.06 84 ILE A O 1
ATOM 615 N N . LYS A 1 85 ? 10.233 1.078 -28.128 1.00 90.69 85 LYS A N 1
ATOM 616 C CA . LYS A 1 85 ? 9.995 -0.088 -28.987 1.00 90.69 85 LYS A CA 1
ATOM 617 C C . LYS A 1 85 ? 9.736 0.312 -30.445 1.00 90.69 85 LYS A C 1
ATOM 619 O O . LYS A 1 85 ? 10.251 -0.318 -31.362 1.00 90.69 85 LYS A O 1
ATOM 624 N N . TRP A 1 86 ? 8.960 1.373 -30.671 1.00 87.62 86 TRP A N 1
ATOM 625 C CA . TRP A 1 86 ? 8.690 1.904 -32.014 1.00 87.62 86 TRP A CA 1
ATOM 626 C C . TRP A 1 86 ? 9.938 2.465 -32.710 1.00 87.62 86 TRP A C 1
ATOM 628 O O . TRP A 1 86 ? 10.033 2.392 -33.931 1.00 87.62 86 TRP A O 1
ATOM 638 N N . LEU A 1 87 ? 10.905 2.985 -31.949 1.00 87.31 87 LEU A N 1
ATOM 639 C CA . LEU A 1 87 ? 12.181 3.506 -32.457 1.00 87.31 87 LEU A CA 1
ATOM 640 C C . LEU A 1 87 ? 13.215 2.408 -32.783 1.00 87.31 87 LEU A C 1
ATOM 642 O O . LEU A 1 87 ? 14.346 2.725 -33.143 1.00 87.31 87 LEU A O 1
ATOM 646 N N . GLY A 1 88 ? 12.846 1.126 -32.684 1.00 78.44 88 GLY A N 1
ATOM 647 C CA . GLY A 1 88 ? 13.696 -0.001 -33.085 1.00 78.44 88 GLY A CA 1
ATOM 648 C C . GLY A 1 88 ? 14.723 -0.442 -32.038 1.00 78.44 88 GLY A C 1
ATOM 649 O O . GLY A 1 88 ? 15.569 -1.286 -32.329 1.00 78.44 88 GLY A O 1
ATOM 650 N N . ALA A 1 89 ? 14.653 0.087 -30.814 1.00 67.56 89 ALA A N 1
ATOM 651 C CA . ALA A 1 89 ? 15.412 -0.432 -29.683 1.00 67.56 89 ALA A CA 1
ATOM 652 C C . ALA A 1 89 ? 14.670 -1.645 -29.080 1.00 67.56 89 ALA A C 1
ATOM 654 O O . ALA A 1 89 ? 13.894 -1.487 -28.140 1.00 67.56 89 ALA A O 1
ATOM 655 N N . MET A 1 90 ? 14.944 -2.830 -29.650 1.00 56.91 90 MET A N 1
ATOM 656 C CA . MET A 1 90 ? 14.386 -4.169 -29.341 1.00 56.91 90 MET A CA 1
ATOM 657 C C . MET A 1 90 ? 12.881 -4.378 -29.575 1.00 56.91 90 MET A C 1
ATOM 659 O O . MET A 1 90 ? 12.035 -3.879 -28.798 1.00 56.91 90 MET A O 1
#

Sequence (90 aa):
SVVLIFFAALFTGLGIYDHLSQWAGCGSAVPITGFANSIASASIEHKSEGFVLGVAGNMFRLAGAIIVYGVFSAFVVATIKMTIKWLGAM

Organism: Clostridium perfringens (NCBI:txid1502)